Protein AF-A0A377KLR2-F1 (afdb_monomer_lite)

Foldseek 3Di:
DDDDDPDDPDDDDDPDDDVVVVVVVCCQDPNPPHPVVVVD

Structure (mmCIF, N/CA/C/O backbone):
data_AF-A0A377KLR2-F1
#
_entry.id   AF-A0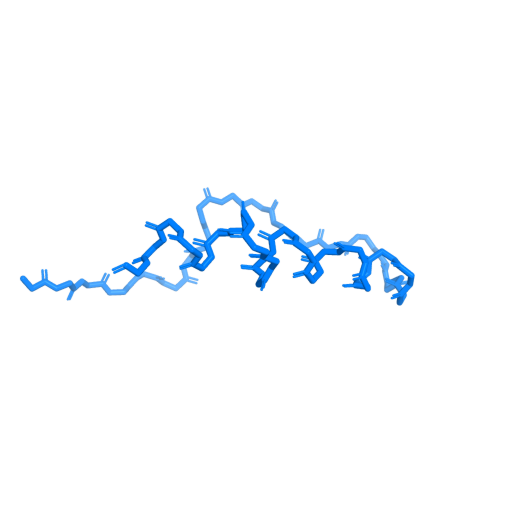A377KLR2-F1
#
loop_
_atom_site.group_PDB
_atom_site.id
_atom_site.type_symbol
_atom_site.label_atom_id
_atom_site.label_alt_id
_atom_site.label_comp_id
_atom_site.label_asym_id
_atom_site.label_entity_id
_atom_site.label_seq_id
_atom_site.pdbx_PDB_ins_code
_atom_site.Cartn_x
_atom_site.Cartn_y
_atom_site.Cartn_z
_atom_site.occupancy
_atom_site.B_iso_or_equiv
_atom_site.auth_seq_id
_atom_site.auth_comp_id
_atom_site.auth_asym_id
_atom_site.auth_atom_id
_atom_site.pdbx_PDB_model_num
ATOM 1 N N . MET A 1 1 ? -14.246 -5.060 22.368 1.00 92.06 1 MET A N 1
ATOM 2 C CA . MET A 1 1 ? -13.245 -6.134 22.149 1.00 92.06 1 MET A CA 1
ATOM 3 C C . MET A 1 1 ? -13.190 -6.442 20.666 1.00 92.06 1 MET A C 1
ATOM 5 O O . MET A 1 1 ? -14.244 -6.465 20.044 1.00 92.06 1 MET A O 1
ATOM 9 N N . PHE A 1 2 ? -12.000 -6.690 20.125 1.00 96.25 2 PHE A N 1
ATOM 10 C CA . PHE A 1 2 ? -11.796 -7.034 18.716 1.00 96.25 2 PHE A CA 1
ATOM 11 C C . PHE A 1 2 ? -11.622 -8.551 18.547 1.00 96.25 2 PHE A C 1
ATOM 13 O O . PHE A 1 2 ? -11.221 -9.239 19.486 1.00 96.25 2 PHE A O 1
ATOM 20 N N . ARG A 1 3 ? -11.942 -9.073 17.358 1.00 97.56 3 ARG A N 1
ATOM 21 C CA . ARG A 1 3 ? -11.711 -10.470 16.956 1.00 97.56 3 ARG A CA 1
ATOM 22 C C . ARG A 1 3 ? -10.959 -10.477 15.628 1.00 97.56 3 ARG A C 1
ATOM 24 O O . ARG A 1 3 ? -11.229 -9.633 14.781 1.00 97.56 3 ARG A O 1
ATOM 31 N N . HIS A 1 4 ? -10.048 -11.426 15.455 1.00 97.25 4 HIS A N 1
ATOM 32 C CA . HIS A 1 4 ? -9.275 -11.592 14.226 1.00 97.25 4 HIS A CA 1
ATOM 33 C C . HIS A 1 4 ? -9.826 -12.762 13.406 1.00 97.25 4 HIS A C 1
ATOM 35 O O . HIS A 1 4 ? -10.024 -13.854 13.943 1.00 97.25 4 HIS A O 1
ATOM 41 N N . GLN A 1 5 ? -10.055 -12.520 12.119 1.00 98.06 5 GLN A N 1
ATOM 42 C CA . GLN A 1 5 ? -10.324 -13.535 11.099 1.00 98.06 5 GLN A CA 1
ATOM 43 C C . GLN A 1 5 ? -9.085 -13.613 10.204 1.00 98.06 5 GLN A C 1
ATOM 45 O O . GLN A 1 5 ? -8.459 -12.586 9.957 1.00 98.06 5 GLN A O 1
ATOM 50 N N . LYS A 1 6 ? -8.681 -14.821 9.794 1.00 97.56 6 LYS A N 1
ATOM 51 C CA . LYS A 1 6 ? -7.418 -15.017 9.054 1.00 97.56 6 LYS A CA 1
ATOM 52 C C . LYS A 1 6 ? -7.536 -14.582 7.594 1.00 97.56 6 LYS A C 1
ATOM 54 O O . LYS A 1 6 ? -6.525 -14.360 6.935 1.00 97.56 6 LYS A O 1
ATOM 59 N N . GLU A 1 7 ? -8.756 -14.537 7.090 1.00 97.88 7 GLU A N 1
ATOM 60 C CA . GLU A 1 7 ? -9.109 -14.186 5.732 1.00 97.88 7 GLU A CA 1
ATOM 61 C C . GLU A 1 7 ? -8.906 -12.687 5.476 1.00 97.88 7 GLU A C 1
ATOM 63 O O . GLU A 1 7 ? -9.215 -11.841 6.316 1.00 97.88 7 GLU A O 1
ATOM 68 N N . LEU A 1 8 ? -8.393 -12.356 4.290 1.00 98.00 8 LEU A N 1
ATOM 69 C CA . LEU A 1 8 ? -8.316 -10.973 3.826 1.00 98.00 8 LEU A CA 1
ATOM 70 C C . LEU A 1 8 ? -9.714 -10.459 3.466 1.00 98.00 8 LEU A C 1
ATOM 72 O O . LEU A 1 8 ? -10.574 -11.232 3.047 1.00 98.00 8 LEU A O 1
ATOM 76 N N . GLN A 1 9 ? -9.918 -9.141 3.560 1.00 97.69 9 GLN A N 1
ATOM 77 C CA . GLN A 1 9 ? -11.174 -8.512 3.127 1.00 97.69 9 GLN A CA 1
ATOM 78 C C . GLN A 1 9 ? -11.428 -8.706 1.620 1.00 97.69 9 GLN A C 1
ATOM 80 O O . GLN A 1 9 ? -12.576 -8.837 1.207 1.00 97.69 9 GLN A O 1
ATOM 85 N N . PHE A 1 10 ? -10.355 -8.760 0.819 1.00 97.88 10 PHE A N 1
ATOM 86 C CA . PHE A 1 10 ? -10.365 -9.012 -0.625 1.00 97.88 10 PHE A CA 1
ATOM 87 C C . PHE A 1 10 ? -9.114 -9.799 -1.047 1.00 97.88 10 PHE A C 1
ATOM 89 O O . PHE A 1 10 ? -8.111 -9.819 -0.330 1.00 97.88 10 PHE A O 1
ATOM 96 N N . GLU A 1 11 ? -9.151 -10.434 -2.222 1.00 97.38 11 GLU A N 1
ATOM 97 C CA . GLU A 1 11 ? -7.966 -11.072 -2.804 1.00 97.38 11 GLU A CA 1
ATOM 98 C C . GLU A 1 11 ? -6.896 -10.017 -3.128 1.00 97.38 11 GLU A C 1
ATOM 100 O O . GLU A 1 11 ? -7.132 -9.097 -3.906 1.00 97.38 11 GLU A O 1
ATOM 105 N N . ALA A 1 12 ? -5.715 -10.152 -2.517 1.00 96.00 12 ALA A N 1
ATOM 106 C CA . ALA A 1 12 ? -4.615 -9.189 -2.642 1.00 96.00 12 ALA A CA 1
ATOM 107 C C . ALA A 1 12 ? -3.274 -9.857 -3.001 1.00 96.00 12 ALA A C 1
ATOM 109 O O . ALA A 1 12 ? -2.198 -9.353 -2.673 1.00 96.00 12 ALA A O 1
ATOM 110 N N . LYS A 1 13 ? -3.317 -11.032 -3.640 1.00 96.94 13 LYS A N 1
ATOM 111 C CA . LYS A 1 13 ? -2.111 -11.757 -4.053 1.00 96.94 13 LYS A CA 1
ATOM 112 C C . LYS A 1 13 ? -1.591 -11.197 -5.386 1.00 96.94 13 LYS A C 1
ATOM 114 O O . LYS A 1 13 ? -2.360 -11.132 -6.338 1.00 96.94 13 LYS A O 1
ATOM 119 N N . PRO A 1 14 ? -0.302 -10.831 -5.501 1.00 96.62 14 PRO A N 1
ATOM 120 C CA . PRO A 1 14 ? 0.266 -10.425 -6.782 1.00 96.62 14 PRO A CA 1
ATOM 121 C C . PRO A 1 14 ? 0.525 -11.639 -7.687 1.00 96.62 14 PRO A C 1
ATOM 123 O O . PRO A 1 14 ? 0.926 -12.701 -7.205 1.00 96.62 14 PRO A O 1
ATOM 126 N N . ASP A 1 15 ? 0.411 -11.455 -9.004 1.00 97.56 15 ASP A N 1
ATOM 127 C CA . ASP A 1 15 ? 0.722 -12.505 -9.991 1.00 97.56 15 ASP A CA 1
ATOM 128 C C . ASP A 1 15 ? 2.205 -12.904 -9.986 1.00 97.56 15 ASP A C 1
ATOM 130 O O . ASP A 1 15 ? 2.567 -14.056 -10.225 1.00 97.56 15 ASP A O 1
ATOM 134 N N . ARG A 1 16 ? 3.089 -11.933 -9.729 1.00 97.94 16 ARG A N 1
ATOM 135 C CA . ARG A 1 16 ? 4.544 -12.114 -9.663 1.00 97.94 16 ARG A CA 1
ATOM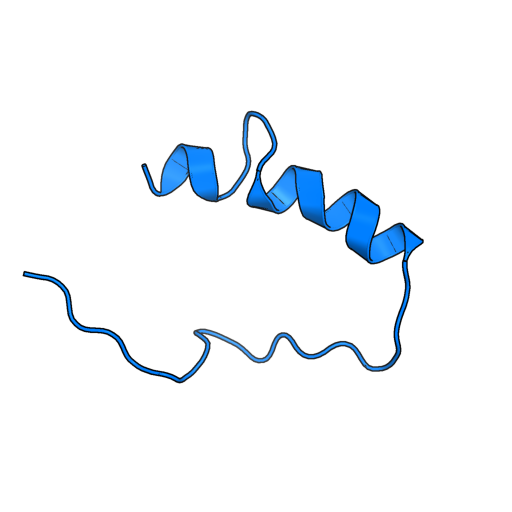 136 C C . ARG A 1 16 ? 5.196 -11.054 -8.773 1.00 97.94 16 ARG A C 1
ATOM 138 O O . ARG A 1 16 ? 4.652 -9.956 -8.645 1.00 97.94 16 ARG A O 1
ATOM 145 N N . PRO A 1 17 ? 6.378 -11.329 -8.197 1.00 98.00 17 PRO A N 1
ATOM 146 C CA . PRO A 1 17 ? 7.105 -10.343 -7.407 1.00 98.00 17 PRO A CA 1
ATOM 147 C C . PRO A 1 17 ? 7.481 -9.107 -8.231 1.00 98.00 17 PRO A C 1
ATOM 149 O O . PRO A 1 17 ? 7.986 -9.223 -9.349 1.00 98.00 17 PRO A O 1
ATOM 152 N N . ASN A 1 18 ? 7.282 -7.920 -7.657 1.00 98.19 18 ASN A N 1
ATOM 153 C CA . ASN A 1 18 ? 7.753 -6.662 -8.230 1.00 98.19 18 ASN A CA 1
ATOM 154 C C . ASN A 1 18 ? 8.218 -5.703 -7.114 1.00 98.19 18 ASN A C 1
ATOM 156 O O . ASN A 1 18 ? 7.378 -5.128 -6.416 1.00 98.19 18 ASN A O 1
ATOM 160 N N . PRO A 1 19 ? 9.537 -5.501 -6.937 1.00 98.12 19 PRO A N 1
ATOM 161 C CA . PRO A 1 19 ? 10.068 -4.689 -5.843 1.00 98.12 19 PRO A CA 1
ATOM 162 C C . PRO A 1 19 ? 9.770 -3.192 -5.997 1.00 98.12 19 PRO A C 1
ATOM 164 O O . PRO A 1 19 ? 9.653 -2.488 -4.996 1.00 98.12 19 PRO A O 1
ATOM 167 N N . LEU A 1 20 ? 9.613 -2.691 -7.228 1.00 98.38 20 LEU A N 1
ATOM 168 C CA . LEU A 1 20 ? 9.288 -1.283 -7.453 1.00 98.38 20 LEU A CA 1
ATOM 169 C C . LEU A 1 20 ? 7.849 -0.977 -7.023 1.00 98.38 20 LEU A C 1
ATOM 171 O O . LEU A 1 20 ? 7.611 0.020 -6.348 1.00 98.38 20 LEU A O 1
ATOM 175 N N . ILE A 1 21 ? 6.908 -1.870 -7.341 1.00 97.94 21 ILE A N 1
ATOM 176 C CA . ILE A 1 21 ? 5.523 -1.749 -6.868 1.00 97.94 21 ILE A CA 1
ATOM 177 C C . ILE A 1 21 ? 5.458 -1.891 -5.347 1.00 97.94 21 ILE A C 1
ATOM 179 O O . ILE A 1 21 ? 4.809 -1.078 -4.698 1.00 97.94 21 ILE A O 1
ATOM 183 N N . ALA A 1 22 ? 6.188 -2.846 -4.761 1.00 98.19 22 ALA A N 1
ATOM 184 C CA . ALA A 1 22 ? 6.261 -2.987 -3.306 1.00 98.19 22 ALA A CA 1
ATOM 185 C C . ALA A 1 22 ? 6.744 -1.697 -2.616 1.00 98.19 22 ALA A C 1
ATOM 187 O O . ALA A 1 22 ? 6.207 -1.327 -1.574 1.00 98.19 22 ALA A O 1
ATOM 188 N N . LYS A 1 23 ? 7.702 -0.977 -3.222 1.00 98.38 23 LYS A N 1
ATOM 189 C CA . LYS A 1 23 ? 8.152 0.338 -2.744 1.00 98.38 23 LYS A CA 1
ATOM 190 C C . LYS A 1 23 ? 7.032 1.380 -2.790 1.00 98.38 23 LYS A C 1
ATOM 192 O O . LYS A 1 23 ? 6.889 2.130 -1.834 1.00 98.38 23 LYS A O 1
ATOM 197 N N . TYR A 1 24 ? 6.244 1.436 -3.862 1.00 98.12 24 TYR A N 1
ATOM 198 C CA . TYR A 1 24 ? 5.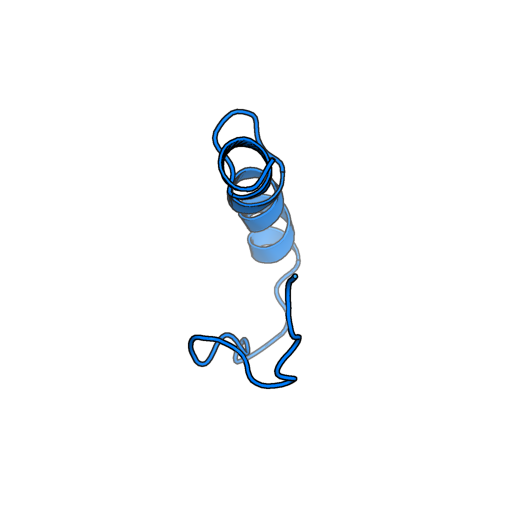128 2.386 -3.959 1.00 98.12 24 TYR A CA 1
ATOM 199 C C . TYR A 1 24 ? 3.997 2.078 -2.972 1.00 98.12 24 TYR A C 1
ATOM 201 O O . TYR A 1 24 ? 3.427 3.003 -2.401 1.00 98.12 24 TYR A O 1
ATOM 209 N N . LEU A 1 25 ? 3.721 0.798 -2.699 1.00 98.06 25 LEU A N 1
ATOM 210 C CA . LEU A 1 25 ? 2.722 0.394 -1.703 1.00 98.06 25 LEU A CA 1
ATOM 211 C C . LEU A 1 25 ? 3.062 0.863 -0.277 1.00 98.06 25 LEU A C 1
ATOM 213 O O . LEU A 1 25 ? 2.153 1.006 0.533 1.00 98.06 25 LEU A O 1
ATOM 217 N N . GLN A 1 26 ? 4.335 1.144 0.034 1.00 98.56 26 GLN A N 1
ATOM 218 C CA . GLN A 1 26 ? 4.715 1.672 1.350 1.00 98.56 26 GLN A CA 1
ATOM 219 C C . GLN A 1 26 ? 4.032 3.009 1.667 1.00 98.56 26 GLN A C 1
ATOM 221 O O . GLN A 1 26 ? 3.655 3.217 2.814 1.00 98.56 26 GLN A O 1
ATOM 226 N N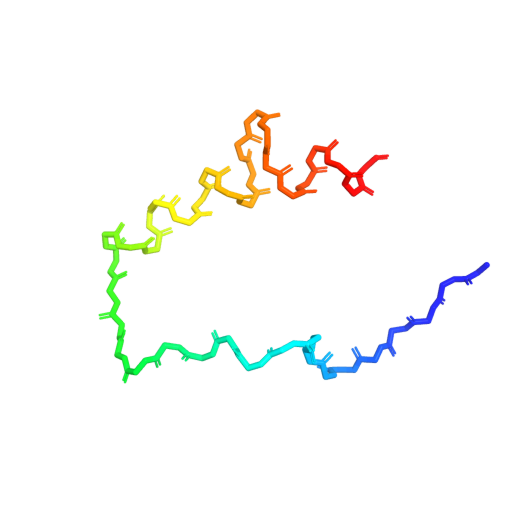 . GLU A 1 27 ? 3.815 3.880 0.674 1.00 98.38 27 GLU A N 1
ATOM 227 C CA . GLU A 1 27 ? 3.108 5.154 0.887 1.00 98.38 27 GLU A CA 1
ATOM 228 C C . GLU A 1 27 ? 1.628 4.923 1.221 1.00 98.38 27 GLU A C 1
ATOM 230 O O . GLU A 1 27 ? 1.078 5.574 2.103 1.00 98.38 27 GLU A O 1
ATOM 235 N N . LEU A 1 28 ? 0.985 3.952 0.565 1.00 97.88 28 LEU A N 1
ATOM 236 C CA . LEU A 1 28 ? -0.420 3.629 0.827 1.00 97.88 28 LEU A CA 1
ATOM 237 C C . LEU A 1 28 ? -0.621 3.002 2.209 1.00 97.88 28 LEU A C 1
ATOM 239 O O . LEU A 1 28 ? -1.646 3.239 2.833 1.00 97.88 28 LEU A O 1
ATOM 243 N N . ILE A 1 29 ? 0.348 2.228 2.702 1.00 98.00 29 ILE A N 1
ATOM 244 C CA . ILE A 1 29 ? 0.249 1.564 4.008 1.00 98.00 29 ILE A CA 1
ATOM 245 C C . ILE A 1 29 ? 0.679 2.511 5.137 1.00 98.00 29 ILE A C 1
ATOM 247 O O . ILE A 1 29 ? -0.076 2.730 6.081 1.00 98.00 29 ILE A O 1
ATOM 251 N N . GLY A 1 30 ? 1.889 3.070 5.046 1.00 97.94 30 GLY A N 1
ATOM 252 C CA . GLY A 1 30 ? 2.550 3.808 6.128 1.00 97.94 30 GLY A CA 1
ATOM 253 C C . GLY A 1 30 ? 2.919 5.255 5.800 1.00 97.94 30 GLY A C 1
ATOM 254 O O . GLY A 1 30 ? 3.632 5.883 6.580 1.00 97.94 30 GLY A O 1
ATOM 255 N N . GLY A 1 31 ? 2.485 5.782 4.654 1.00 98.12 31 GLY A N 1
ATOM 256 C CA . GLY A 1 31 ? 2.655 7.192 4.310 1.00 98.12 31 GLY A CA 1
ATOM 257 C C . GLY A 1 31 ? 1.821 8.112 5.198 1.00 98.12 31 GLY A C 1
ATOM 258 O O . GLY A 1 31 ? 0.967 7.667 5.967 1.00 98.12 31 GLY A O 1
ATOM 259 N N . GLN A 1 32 ? 2.029 9.425 5.067 1.00 97.75 32 GLN A N 1
ATOM 260 C CA . GLN A 1 32 ? 1.350 10.431 5.90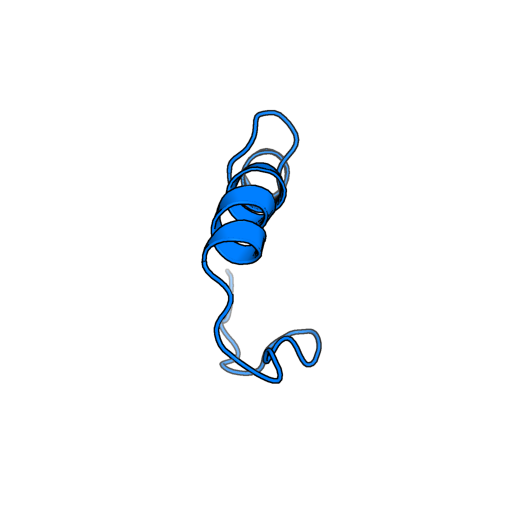2 1.00 97.75 32 GLN A CA 1
ATOM 261 C C . GLN A 1 32 ? -0.180 10.294 5.846 1.00 97.75 32 GLN A C 1
ATOM 263 O O . GLN A 1 32 ? -0.862 10.497 6.851 1.00 97.75 32 GLN A O 1
ATOM 268 N N . TYR A 1 33 ? -0.702 9.902 4.685 1.00 97.38 33 TYR A N 1
ATOM 269 C CA . TYR A 1 33 ? -2.126 9.690 4.431 1.00 97.38 33 TYR A CA 1
ATOM 270 C C . TYR A 1 33 ? -2.463 8.216 4.153 1.00 97.38 33 TYR A C 1
ATOM 272 O O . TYR A 1 33 ? 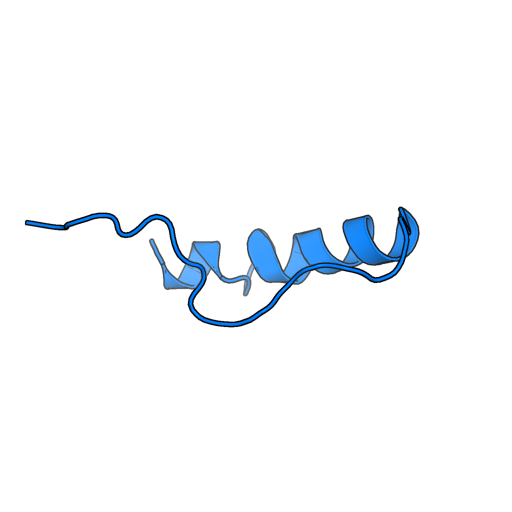-3.467 7.929 3.504 1.00 97.38 33 TYR A O 1
ATOM 280 N N . GLY A 1 34 ? -1.605 7.294 4.596 1.00 97.94 34 GLY A N 1
ATOM 281 C CA . GLY A 1 34 ? -1.783 5.860 4.406 1.00 97.94 34 GLY A CA 1
ATOM 282 C C . GLY A 1 34 ? -2.794 5.235 5.369 1.00 97.94 34 GLY A C 1
ATOM 283 O O . GLY A 1 34 ? -3.324 5.882 6.274 1.00 97.94 34 GLY A O 1
ATOM 284 N N . GLU A 1 35 ? -3.034 3.939 5.192 1.00 98.31 35 GLU A N 1
ATOM 285 C CA . GLU A 1 35 ? -3.993 3.153 5.974 1.00 98.31 35 GLU A CA 1
ATOM 286 C C . GLU A 1 35 ? -3.704 3.201 7.479 1.00 98.31 35 GLU A C 1
ATOM 288 O O . GLU A 1 35 ? -4.632 3.330 8.278 1.00 98.31 35 GLU A O 1
ATOM 293 N N . MET A 1 36 ? -2.428 3.166 7.881 1.00 98.12 36 MET A N 1
ATOM 294 C CA . MET A 1 36 ? -2.045 3.252 9.293 1.00 98.12 36 MET A CA 1
ATOM 295 C C . MET A 1 36 ? -2.465 4.579 9.940 1.00 98.12 36 MET A C 1
ATOM 297 O O . MET A 1 36 ? -2.859 4.569 11.100 1.00 98.12 36 MET A O 1
ATOM 301 N N . SER A 1 37 ? -2.440 5.700 9.211 1.00 98.06 37 SER A N 1
ATOM 302 C CA . SER A 1 37 ? -2.876 7.006 9.734 1.00 98.06 37 SER A CA 1
ATOM 303 C C . SER A 1 37 ? -4.382 7.070 10.005 1.00 98.06 37 SER A C 1
ATOM 305 O O . SER A 1 37 ? -4.822 7.908 10.783 1.00 98.06 37 SER A O 1
ATOM 307 N N . VAL A 1 38 ? -5.172 6.218 9.342 1.00 96.12 38 VAL A N 1
ATOM 308 C CA . VAL A 1 38 ? -6.633 6.134 9.512 1.00 96.12 38 VAL A CA 1
ATOM 309 C C . VAL A 1 38 ? -7.019 5.069 10.540 1.00 96.12 38 VAL A C 1
ATOM 311 O O . VAL A 1 38 ? -8.032 5.207 11.221 1.00 96.12 38 VAL A O 1
ATOM 314 N N . ALA A 1 39 ? -6.246 3.985 10.626 1.00 96.88 39 ALA A N 1
ATOM 315 C CA . ALA A 1 39 ? -6.520 2.861 11.519 1.00 96.88 39 ALA A CA 1
ATOM 316 C C . ALA A 1 39 ? -6.139 3.120 12.988 1.00 96.88 39 ALA A C 1
ATOM 318 O O . ALA A 1 39 ? -6.641 2.413 13.866 1.00 96.88 39 ALA A O 1
ATOM 319 N N . MET A 1 40 ? -5.238 4.077 13.235 1.00 88.62 40 MET A N 1
ATOM 320 C CA . MET A 1 40 ? -4.778 4.504 14.565 1.00 88.62 40 MET A CA 1
ATOM 321 C C . MET A 1 40 ? -5.684 5.581 15.160 1.00 88.62 40 MET A C 1
ATOM 323 O O . MET A 1 40 ? -5.947 5.490 16.381 1.00 88.62 40 MET A O 1
#

pLDDT: mean 97.35, std 1.76, range [88.62, 98.56]

Secondary structure (DSSP, 8-state):
-----SS-SS----SS--HHHHHHHHHHHHSTTSHHHHH-

Radius of gyration: 12.9 Å; chains: 1; bounding box: 23×25×32 Å

Sequence (40 aa):
MFRHQKELQFEAKPDRPNPLIAKYLQELIGGQYGEMSVAM

Organism: NCBI:txid53345

InterPro domains:
  IPR007760 Manganese catalase [PF05067] (1-40)
  IPR009078 Ferritin-like superfamily [SSF47240] (1-40)
  IPR012347 Ferritin-like [G3DSA:1.20.1260.10] (1-40)